Protein AF-A0A930ESL0-F1 (afdb_monomer_lite)

Sequence (57 aa):
VRITNDEGYSFDGYVAEFFRGEDNEDGIDSIGVSKDAEHLGGIEISENNIVSIQIIK

Foldseek 3Di:
DWWAWPVGDIDDFDFADWDALVNDPNSFIWTAGPNDNPDDDHDIDTPNGTPDDDDDD

pLDDT: mean 91.81, std 6.66, range [67.62, 97.75]

Radius of gyration: 11.14 Å; chains: 1; bounding box: 27×18×27 Å

Structure (mmCIF, N/CA/C/O backbone):
data_AF-A0A930ESL0-F1
#
_entry.id   AF-A0A930ESL0-F1
#
loop_
_atom_site.group_PDB
_atom_site.id
_atom_site.type_symbol
_atom_site.label_atom_id
_atom_site.label_alt_id
_atom_site.label_comp_id
_atom_site.label_asym_id
_atom_site.label_entity_id
_atom_site.label_seq_id
_atom_site.pdbx_PDB_ins_code
_atom_site.Cartn_x
_atom_site.Cartn_y
_atom_site.Cartn_z
_atom_site.occupancy
_atom_site.B_iso_or_equiv
_atom_site.auth_seq_id
_atom_site.auth_comp_id
_atom_site.auth_asym_id
_atom_site.auth_atom_id
_atom_site.pdbx_PDB_model_num
ATOM 1 N N . VAL A 1 1 ? -6.748 -2.967 4.624 1.00 93.56 1 VAL A N 1
ATOM 2 C CA . VAL A 1 1 ? -5.420 -3.523 4.959 1.00 93.56 1 VAL A CA 1
ATOM 3 C C . VAL A 1 1 ? -4.791 -2.712 6.077 1.00 93.56 1 VAL A C 1
ATOM 5 O O . VAL A 1 1 ? -5.085 -1.527 6.180 1.00 93.56 1 VAL A O 1
ATOM 8 N N . ARG A 1 2 ? -3.953 -3.346 6.897 1.00 95.56 2 ARG A N 1
ATOM 9 C CA . ARG A 1 2 ? -2.972 -2.677 7.757 1.00 95.56 2 ARG A CA 1
ATOM 10 C C . ARG A 1 2 ? -1.609 -2.802 7.097 1.00 95.56 2 ARG A C 1
ATOM 12 O O . ARG A 1 2 ? -1.225 -3.919 6.755 1.00 95.56 2 ARG A O 1
ATOM 19 N N . ILE A 1 3 ? -0.905 -1.694 6.919 1.00 95.38 3 ILE A N 1
ATOM 20 C CA . ILE A 1 3 ? 0.448 -1.677 6.357 1.00 95.38 3 ILE A CA 1
ATOM 21 C C . ILE A 1 3 ? 1.403 -1.184 7.428 1.00 95.38 3 ILE A C 1
ATOM 23 O O . ILE A 1 3 ? 1.095 -0.214 8.120 1.00 95.38 3 ILE A O 1
ATOM 27 N N . THR A 1 4 ? 2.540 -1.861 7.553 1.00 95.88 4 THR A N 1
ATOM 28 C CA . THR A 1 4 ? 3.638 -1.465 8.437 1.00 95.88 4 THR A CA 1
ATOM 29 C C . THR A 1 4 ? 4.864 -1.151 7.598 1.00 95.88 4 THR A C 1
ATOM 31 O O . THR A 1 4 ? 5.256 -1.984 6.774 1.00 95.88 4 THR A O 1
ATOM 34 N N . ASN A 1 5 ? 5.456 0.025 7.809 1.00 94.88 5 ASN A N 1
ATOM 35 C CA . ASN A 1 5 ? 6.682 0.424 7.127 1.00 94.88 5 ASN A CA 1
ATOM 36 C C . ASN A 1 5 ? 7.953 0.031 7.907 1.00 94.88 5 ASN A C 1
ATOM 38 O O . ASN A 1 5 ? 7.887 -0.451 9.042 1.00 94.88 5 ASN A O 1
ATOM 42 N N . ASP A 1 6 ? 9.109 0.224 7.283 1.00 95.50 6 ASP A N 1
ATOM 43 C CA . ASP A 1 6 ? 10.453 -0.018 7.831 1.00 95.50 6 ASP A CA 1
ATOM 44 C C . ASP A 1 6 ? 10.824 0.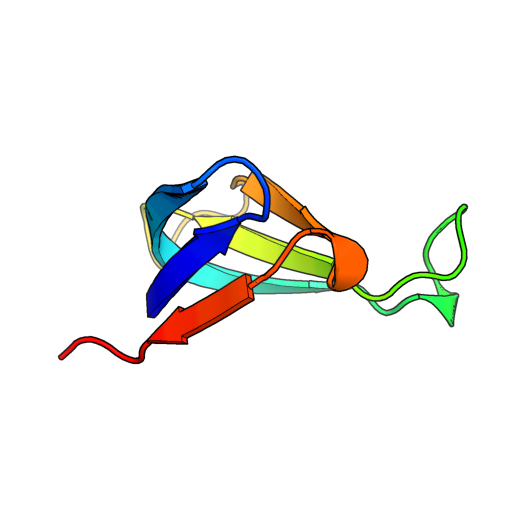882 9.024 1.00 95.50 6 ASP A C 1
ATOM 46 O O . ASP A 1 6 ? 11.655 0.503 9.850 1.00 95.50 6 ASP A O 1
ATOM 50 N N . GLU A 1 7 ? 10.143 2.014 9.185 1.00 94.81 7 GLU A N 1
ATOM 51 C CA . GLU A 1 7 ? 10.234 2.885 10.364 1.00 94.81 7 GLU A CA 1
ATOM 52 C C . GLU A 1 7 ? 9.380 2.395 11.554 1.00 94.81 7 GLU A C 1
ATOM 54 O O . GLU A 1 7 ? 9.429 2.965 12.647 1.00 94.81 7 GLU A O 1
ATOM 59 N N . GLY A 1 8 ? 8.593 1.329 11.372 1.00 94.56 8 GLY A N 1
ATOM 60 C CA . GLY A 1 8 ? 7.719 0.754 12.398 1.00 94.56 8 GLY A CA 1
ATOM 61 C C . GLY A 1 8 ? 6.359 1.446 12.541 1.00 94.56 8 GLY A C 1
ATOM 62 O O . GLY A 1 8 ? 5.567 1.069 13.412 1.00 94.56 8 GLY A O 1
ATOM 63 N N . TYR A 1 9 ? 6.039 2.421 11.688 1.00 93.88 9 T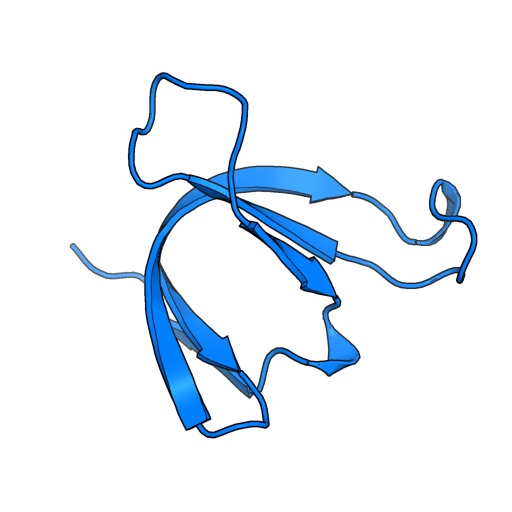YR A N 1
ATOM 64 C CA . TYR A 1 9 ? 4.707 3.013 11.628 1.00 93.88 9 TYR A CA 1
ATOM 65 C C . TYR A 1 9 ? 3.721 2.043 10.995 1.00 93.88 9 TYR A C 1
ATOM 67 O O . TYR A 1 9 ? 4.031 1.348 10.031 1.00 93.88 9 TYR A O 1
ATOM 75 N N . SER A 1 10 ? 2.508 2.006 11.543 1.00 94.69 10 SER A N 1
ATOM 76 C CA . SER A 1 10 ? 1.416 1.202 11.004 1.00 94.69 10 SER A CA 1
ATOM 77 C C . SER A 1 10 ? 0.180 2.050 10.777 1.00 94.69 10 SER A C 1
ATOM 79 O O . SER A 1 10 ? -0.168 2.883 11.618 1.00 94.69 10 SER A O 1
ATOM 81 N N . PHE A 1 11 ? -0.509 1.811 9.669 1.00 91.81 11 PHE A N 1
ATOM 82 C CA . PHE A 1 11 ? -1.750 2.502 9.351 1.00 91.81 11 PHE A CA 1
ATOM 83 C C . PHE A 1 11 ? -2.737 1.573 8.641 1.00 91.81 11 PHE A C 1
ATOM 85 O O . PHE A 1 11 ? -2.355 0.656 7.910 1.00 91.81 11 PHE A O 1
ATOM 92 N N . ASP A 1 12 ? -4.020 1.830 8.890 1.00 94.25 12 ASP A N 1
ATOM 93 C CA . ASP A 1 12 ? -5.137 1.073 8.335 1.00 94.25 12 ASP A CA 1
ATOM 94 C C . ASP A 1 12 ? -5.803 1.879 7.223 1.00 94.25 12 ASP A C 1
ATOM 96 O O . ASP A 1 12 ? -6.015 3.088 7.359 1.00 94.25 12 ASP A O 1
ATOM 100 N N . GLY A 1 13 ? -6.162 1.202 6.137 1.00 92.69 13 GLY A N 1
ATOM 101 C CA . GLY A 1 13 ? -6.847 1.821 5.010 1.00 92.69 13 GLY A CA 1
ATOM 102 C C . GLY A 1 13 ? -7.266 0.827 3.934 1.00 92.69 13 GLY A C 1
ATOM 103 O O . GLY A 1 13 ? -7.151 -0.390 4.092 1.00 92.69 13 GLY A O 1
ATOM 104 N N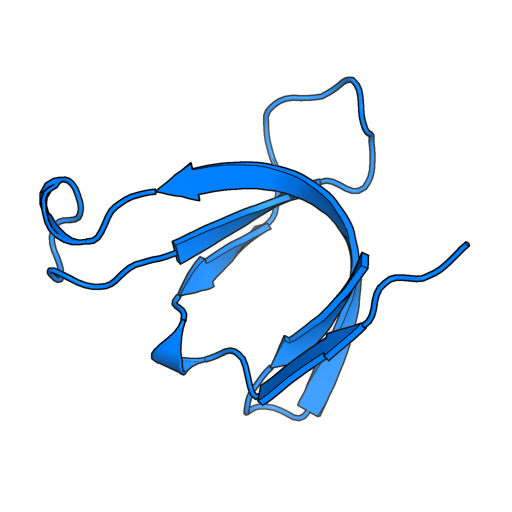 . TYR A 1 14 ? -7.751 1.349 2.823 1.00 93.25 14 TYR A N 1
ATOM 105 C CA . TYR A 1 14 ? -8.121 0.620 1.621 1.00 93.25 14 TYR A CA 1
ATOM 106 C C . TYR A 1 14 ? -7.042 0.836 0.565 1.00 93.25 14 TYR A C 1
ATOM 108 O O . TYR A 1 14 ? -6.565 1.955 0.390 1.00 93.25 14 TYR A O 1
ATOM 116 N N . VAL A 1 15 ? -6.651 -0.233 -0.128 1.00 91.62 15 VAL A N 1
ATOM 117 C CA . VAL A 1 15 ? -5.773 -0.103 -1.297 1.00 91.62 15 VAL A CA 1
ATOM 118 C C . VAL A 1 15 ? -6.591 0.574 -2.390 1.00 91.62 15 VAL A C 1
ATOM 120 O O . VAL A 1 15 ? -7.603 0.022 -2.818 1.00 91.62 15 VAL A O 1
ATOM 123 N N . ALA A 1 16 ? -6.180 1.777 -2.776 1.00 91.38 16 ALA A N 1
ATOM 124 C CA . ALA A 1 16 ? -6.854 2.589 -3.779 1.00 91.38 16 ALA A CA 1
ATOM 125 C C . ALA A 1 16 ? -6.218 2.402 -5.161 1.00 91.38 16 ALA A C 1
ATOM 127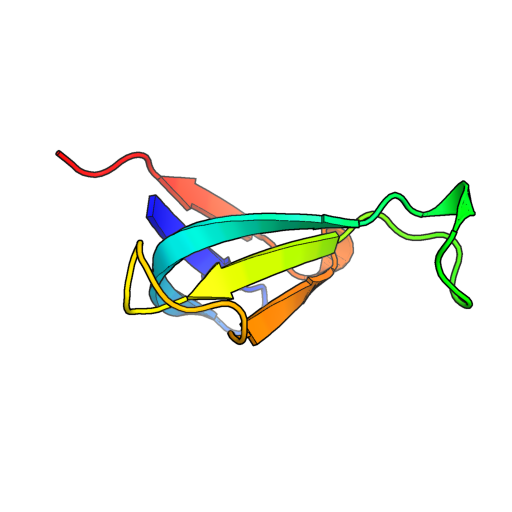 O O . ALA A 1 16 ? -6.931 2.366 -6.160 1.00 91.38 16 ALA A O 1
ATOM 128 N N . GLU A 1 17 ? -4.892 2.246 -5.213 1.00 90.69 17 GLU A N 1
ATOM 129 C CA . GLU A 1 17 ? -4.144 2.196 -6.468 1.00 90.69 17 GLU A CA 1
ATOM 130 C C . GLU A 1 17 ? -2.859 1.370 -6.333 1.00 90.69 17 GLU A C 1
ATOM 132 O O . GLU A 1 17 ? -2.298 1.233 -5.241 1.00 90.69 17 GLU A O 1
ATOM 137 N N . PHE A 1 18 ? -2.413 0.807 -7.454 1.00 92.56 18 PHE A N 1
ATOM 138 C CA . PHE A 1 18 ? -1.116 0.156 -7.597 1.00 92.56 18 PHE A CA 1
ATOM 139 C C . PHE A 1 18 ? -0.356 0.860 -8.716 1.00 92.56 18 PHE A C 1
ATOM 141 O O . PHE A 1 18 ? -0.843 0.901 -9.848 1.00 92.56 18 PHE A O 1
ATOM 148 N N . PHE A 1 19 ? 0.818 1.386 -8.387 1.00 93.56 19 PHE A N 1
ATOM 149 C CA . PHE A 1 19 ? 1.694 2.076 -9.321 1.00 93.56 19 PHE A CA 1
ATOM 150 C C . PHE A 1 19 ? 2.843 1.143 -9.670 1.00 93.56 19 PHE A C 1
ATOM 152 O O . PHE A 1 19 ? 3.548 0.647 -8.788 1.00 93.56 19 PHE A O 1
ATOM 159 N N . ARG A 1 20 ? 3.000 0.867 -10.963 1.00 95.81 20 ARG A N 1
ATOM 160 C CA . ARG A 1 20 ? 4.076 0.006 -11.439 1.00 95.81 20 ARG A CA 1
ATOM 161 C C . ARG A 1 20 ? 5.372 0.792 -11.488 1.00 95.81 20 ARG A C 1
ATOM 163 O O . ARG A 1 20 ? 5.402 1.896 -12.021 1.00 95.81 20 ARG A O 1
ATOM 170 N N . GLY A 1 21 ? 6.456 0.167 -11.062 1.00 96.75 21 GLY A N 1
ATOM 171 C CA . GLY A 1 21 ? 7.796 0.722 -11.122 1.00 96.75 21 GLY A CA 1
ATOM 172 C C . GLY A 1 21 ? 8.204 1.122 -12.536 1.00 96.75 21 GLY A C 1
ATOM 173 O O . GLY A 1 21 ? 8.896 2.114 -12.702 1.00 96.75 21 GLY A O 1
ATOM 174 N N . GLU A 1 22 ? 7.716 0.425 -13.572 1.00 96.44 22 GLU A N 1
ATOM 175 C CA . GLU A 1 22 ? 7.975 0.793 -14.976 1.00 96.44 22 GLU A CA 1
ATOM 176 C C . GLU A 1 22 ? 7.451 2.189 -15.357 1.00 96.44 22 GLU A C 1
ATOM 178 O O . GLU A 1 22 ? 8.003 2.818 -16.262 1.00 96.44 22 GLU A O 1
ATOM 183 N N . ASP A 1 23 ? 6.424 2.667 -14.651 1.00 93.56 23 ASP A N 1
ATOM 184 C CA . ASP A 1 23 ? 5.805 3.978 -14.841 1.00 93.56 23 ASP A CA 1
ATOM 185 C C . ASP A 1 23 ? 6.330 5.029 -13.837 1.00 93.56 23 ASP A C 1
ATOM 187 O O . ASP A 1 23 ? 6.090 6.227 -14.016 1.00 93.56 23 ASP A O 1
ATOM 191 N N . ASN A 1 24 ? 7.069 4.604 -12.804 1.00 90.88 24 ASN A N 1
ATOM 192 C CA . ASN A 1 24 ? 7.607 5.462 -11.748 1.00 90.88 24 ASN A CA 1
ATOM 193 C C . ASN A 1 24 ? 9.016 5.974 -12.094 1.00 90.88 24 ASN A C 1
ATOM 195 O O . ASN A 1 24 ? 9.818 5.290 -12.730 1.00 90.88 24 ASN A O 1
ATOM 199 N N . GLU A 1 25 ? 9.356 7.186 -11.639 1.00 91.56 25 GLU A N 1
ATOM 200 C CA . GLU A 1 25 ? 10.661 7.813 -11.921 1.00 91.56 25 GLU A CA 1
ATOM 201 C C . GLU A 1 25 ? 11.843 7.016 -11.340 1.00 91.56 25 GLU A C 1
ATOM 203 O O . GLU A 1 25 ? 12.928 6.985 -11.924 1.00 91.56 25 GLU A O 1
ATOM 208 N N . ASP A 1 26 ? 11.632 6.354 -10.203 1.00 94.19 26 ASP A N 1
ATOM 209 C CA . ASP A 1 26 ? 12.642 5.570 -9.491 1.00 94.19 26 ASP A CA 1
ATOM 210 C C . ASP A 1 26 ? 12.676 4.085 -9.888 1.00 94.19 26 ASP A C 1
ATOM 212 O O . ASP A 1 26 ? 13.592 3.364 -9.479 1.00 94.19 26 ASP A O 1
ATOM 216 N N . GLY A 1 27 ? 11.733 3.625 -10.715 1.00 96.62 27 GLY A N 1
ATOM 217 C CA . GLY A 1 27 ? 11.666 2.238 -11.161 1.00 96.62 27 GLY A CA 1
ATOM 218 C C . GLY A 1 27 ? 11.050 1.261 -10.154 1.00 96.62 27 GLY A C 1
ATOM 219 O O . GLY A 1 27 ? 11.139 0.054 -10.385 1.00 96.62 27 GLY A O 1
ATOM 220 N N . ILE A 1 28 ? 10.487 1.730 -9.035 1.00 97.06 28 ILE A N 1
ATOM 221 C CA . ILE A 1 28 ? 10.076 0.874 -7.910 1.00 97.06 28 ILE A CA 1
ATOM 222 C C . ILE A 1 28 ? 8.551 0.795 -7.820 1.00 97.06 28 ILE A C 1
ATOM 224 O O . ILE A 1 28 ? 7.873 1.814 -7.922 1.00 97.06 28 ILE A O 1
ATOM 228 N N . ASP A 1 29 ? 8.000 -0.401 -7.597 1.00 97.38 29 ASP A N 1
ATOM 229 C CA . ASP A 1 29 ? 6.558 -0.572 -7.399 1.00 97.38 29 ASP A CA 1
ATOM 230 C C . ASP A 1 29 ? 6.094 0.143 -6.115 1.00 97.38 29 ASP A C 1
ATOM 232 O O . ASP A 1 29 ? 6.769 0.128 -5.079 1.00 97.38 29 ASP A O 1
ATOM 236 N N . SER A 1 30 ? 4.906 0.744 -6.147 1.00 95.12 30 SER A N 1
ATOM 237 C CA . SER A 1 30 ? 4.313 1.385 -4.972 1.00 95.12 30 SER A CA 1
ATOM 238 C C . SER A 1 30 ? 2.806 1.142 -4.882 1.00 95.12 30 SER A C 1
ATOM 240 O O . SER A 1 30 ? 2.126 0.782 -5.848 1.00 95.12 30 SER A O 1
ATOM 242 N N . ILE A 1 31 ? 2.261 1.291 -3.675 1.00 93.69 31 ILE A N 1
ATOM 243 C CA . ILE A 1 31 ? 0.822 1.173 -3.421 1.00 93.69 31 ILE A CA 1
ATOM 244 C C . ILE A 1 31 ? 0.267 2.472 -2.852 1.00 93.69 31 ILE A C 1
ATOM 246 O O . ILE A 1 31 ? 0.813 3.042 -1.908 1.00 93.69 31 ILE A O 1
ATOM 250 N N . GLY A 1 32 ? -0.863 2.908 -3.400 1.00 92.56 32 GLY A N 1
ATOM 251 C CA . GLY A 1 32 ? -1.656 4.014 -2.883 1.00 92.56 32 GLY A CA 1
ATOM 252 C C . GLY A 1 32 ? -2.716 3.502 -1.918 1.00 92.56 32 GLY A C 1
ATOM 253 O O . GLY A 1 32 ? -3.521 2.633 -2.264 1.00 92.56 32 GLY A O 1
ATOM 254 N N . VAL A 1 33 ? -2.739 4.038 -0.699 1.00 92.31 33 VAL A N 1
ATOM 255 C CA . VAL A 1 33 ? -3.649 3.581 0.357 1.00 92.31 33 VAL A CA 1
ATOM 256 C C . VAL A 1 33 ? -4.401 4.762 0.951 1.00 92.31 33 VAL A C 1
ATOM 258 O O . VAL A 1 33 ? -3.803 5.716 1.449 1.00 92.31 33 VAL A O 1
ATOM 261 N N . SER A 1 34 ? -5.727 4.678 0.936 1.00 92.62 34 SER A N 1
ATOM 262 C CA . SER A 1 34 ? -6.626 5.721 1.431 1.00 92.62 34 SER A CA 1
ATOM 263 C C . SER A 1 34 ? -7.348 5.278 2.702 1.00 92.62 34 SER A C 1
ATOM 265 O O . SER A 1 34 ? -7.584 4.092 2.926 1.00 92.62 34 SER A O 1
ATOM 267 N N . LYS A 1 35 ? -7.738 6.232 3.552 1.00 89.06 35 LYS A N 1
ATOM 268 C CA . LYS A 1 35 ? -8.634 5.946 4.688 1.00 89.06 35 LYS A CA 1
ATOM 269 C C . LYS A 1 35 ? -10.078 5.703 4.249 1.00 89.06 35 LYS A C 1
ATOM 271 O O . LYS A 1 35 ? -10.837 5.100 5.003 1.00 89.06 35 LYS A O 1
ATOM 276 N N . ASP A 1 36 ? -10.436 6.170 3.058 1.00 86.81 36 ASP A N 1
ATOM 277 C CA . ASP A 1 36 ? -11.769 6.060 2.480 1.00 86.81 36 ASP A CA 1
ATOM 278 C C . ASP A 1 36 ? -11.701 5.233 1.192 1.00 86.81 36 ASP A C 1
ATOM 280 O O . ASP A 1 36 ? -10.865 5.488 0.326 1.00 86.81 36 ASP A O 1
ATOM 284 N N . ALA A 1 37 ? -12.572 4.232 1.077 1.00 79.81 37 ALA A N 1
ATOM 285 C CA . ALA A 1 37 ? -12.637 3.360 -0.089 1.00 79.81 37 ALA A CA 1
ATOM 286 C C . ALA A 1 37 ? -13.147 4.087 -1.347 1.00 79.81 37 ALA A C 1
ATOM 288 O O . ALA A 1 37 ? -12.899 3.617 -2.455 1.00 79.81 37 ALA A O 1
ATOM 289 N N . GLU A 1 38 ? -13.854 5.210 -1.189 1.00 80.06 38 GLU A N 1
ATOM 290 C CA . GLU A 1 38 ? -14.463 5.958 -2.297 1.00 80.06 38 GLU A CA 1
ATOM 291 C C . GLU A 1 38 ? -13.613 7.149 -2.773 1.00 80.06 38 GLU A C 1
ATOM 293 O O . GLU A 1 38 ? -13.953 7.788 -3.770 1.00 80.06 38 GLU A O 1
ATOM 298 N N . HIS A 1 39 ? -12.505 7.461 -2.089 1.00 73.69 39 HIS A N 1
ATOM 299 C CA . HIS A 1 39 ? -11.685 8.636 -2.388 1.00 73.69 39 HIS A CA 1
ATOM 300 C C . HIS A 1 39 ? -10.342 8.260 -3.022 1.00 73.69 39 HIS A C 1
ATOM 302 O O . HIS A 1 39 ? -9.534 7.551 -2.418 1.00 73.69 39 HIS A O 1
ATOM 308 N N . LEU A 1 40 ? -10.083 8.804 -4.217 1.00 67.62 40 LEU A N 1
ATOM 309 C CA . LEU A 1 40 ? -8.754 8.816 -4.829 1.00 67.62 40 LEU A CA 1
ATOM 310 C C . LEU A 1 40 ? -7.901 9.869 -4.115 1.00 67.62 40 LEU A C 1
ATOM 312 O O . LEU A 1 40 ? -8.283 11.035 -4.033 1.00 67.62 40 LEU A O 1
ATOM 316 N N . GLY A 1 41 ? -6.760 9.448 -3.580 1.00 68.94 41 GLY A N 1
ATOM 317 C CA . GLY A 1 41 ? -5.902 10.283 -2.744 1.00 68.94 41 GLY A CA 1
ATOM 318 C C . GLY A 1 41 ? -5.639 9.610 -1.405 1.00 68.94 41 GLY A C 1
ATOM 319 O O . GLY A 1 41 ? -6.548 9.356 -0.617 1.00 68.94 41 GLY A O 1
ATOM 320 N N . GLY A 1 42 ? -4.374 9.302 -1.159 1.00 82.50 42 GLY A N 1
ATOM 321 C CA . GLY A 1 42 ? -3.936 8.537 -0.007 1.00 82.50 42 GLY A CA 1
ATOM 322 C C . GLY A 1 42 ? -2.444 8.705 0.221 1.00 82.50 42 GLY A C 1
ATOM 323 O O . GLY A 1 42 ? -1.819 9.616 -0.318 1.00 82.50 42 GLY A O 1
ATOM 324 N N . ILE A 1 43 ? -1.887 7.824 1.038 1.00 88.81 43 ILE A N 1
ATOM 325 C CA . ILE A 1 43 ? -0.442 7.717 1.202 1.00 88.81 43 ILE A CA 1
ATOM 326 C C . ILE A 1 43 ? 0.044 6.718 0.157 1.00 88.81 43 ILE A C 1
ATOM 328 O O . ILE A 1 43 ? -0.440 5.586 0.116 1.00 88.81 43 ILE A O 1
ATOM 332 N N . GLU A 1 44 ? 0.970 7.153 -0.686 1.00 92.00 44 GLU A N 1
ATOM 333 C CA . GLU A 1 44 ? 1.739 6.266 -1.549 1.00 92.00 44 GLU A CA 1
ATOM 334 C C . GLU A 1 44 ? 2.934 5.719 -0.770 1.00 92.00 44 GLU A C 1
ATOM 336 O O . GLU A 1 44 ? 3.614 6.469 -0.066 1.00 92.00 44 GLU A O 1
ATOM 341 N N . ILE A 1 45 ? 3.173 4.412 -0.870 1.00 93.00 45 ILE A N 1
ATOM 342 C CA . ILE A 1 45 ? 4.305 3.754 -0.217 1.00 93.00 45 ILE A CA 1
ATOM 343 C C . ILE A 1 45 ? 4.994 2.818 -1.198 1.00 93.00 45 ILE A C 1
ATOM 345 O O . ILE A 1 45 ? 4.367 1.901 -1.731 1.00 93.00 45 ILE A O 1
ATOM 349 N N . SER A 1 46 ? 6.292 3.047 -1.385 1.00 95.56 46 SER A N 1
ATOM 350 C CA . SER A 1 46 ? 7.193 2.179 -2.142 1.00 95.56 46 SER A CA 1
ATOM 351 C C . SER A 1 46 ? 7.290 0.791 -1.506 1.00 95.56 46 SER A C 1
ATOM 353 O O . SER A 1 46 ? 7.374 0.674 -0.281 1.00 95.56 46 SER A O 1
ATOM 355 N N . GLU A 1 47 ? 7.345 -0.263 -2.322 1.00 95.81 47 GLU A N 1
ATOM 356 C CA . GLU A 1 47 ? 7.492 -1.643 -1.845 1.00 95.81 47 GLU A CA 1
ATOM 357 C C . GLU A 1 47 ? 8.727 -1.836 -0.952 1.00 95.81 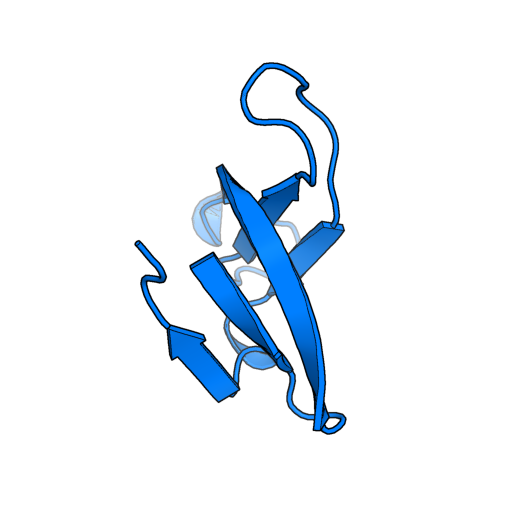47 GLU A C 1
ATOM 359 O O . GLU A 1 47 ? 8.673 -2.600 0.011 1.00 95.81 47 GLU A O 1
ATOM 364 N N . ASN A 1 48 ? 9.801 -1.075 -1.192 1.00 96.81 48 ASN A N 1
ATOM 365 C CA . ASN A 1 48 ? 11.030 -1.138 -0.399 1.00 96.81 48 ASN A CA 1
ATOM 366 C C . ASN A 1 48 ? 10.833 -0.666 1.045 1.00 96.81 48 ASN A C 1
ATOM 368 O O . ASN A 1 48 ? 11.572 -1.095 1.931 1.00 96.81 48 ASN A O 1
ATOM 372 N N . ASN A 1 49 ? 9.847 0.200 1.290 1.00 96.31 49 ASN A N 1
ATOM 373 C CA . ASN A 1 49 ? 9.533 0.680 2.630 1.00 96.31 49 ASN A CA 1
ATOM 374 C C . ASN A 1 49 ? 8.463 -0.169 3.319 1.00 96.31 49 ASN A C 1
ATOM 376 O O . ASN A 1 49 ? 8.142 0.100 4.473 1.00 96.31 49 ASN A O 1
ATOM 380 N N . ILE A 1 50 ? 7.893 -1.183 2.659 1.00 95.88 50 ILE A N 1
ATOM 381 C CA . ILE A 1 50 ? 6.837 -2.020 3.233 1.00 95.88 50 ILE A CA 1
ATOM 382 C C . ILE A 1 50 ? 7.449 -3.250 3.891 1.00 95.88 50 ILE A C 1
ATOM 384 O O . ILE A 1 50 ? 8.011 -4.127 3.243 1.00 95.88 50 ILE A O 1
ATOM 388 N N . VAL A 1 51 ? 7.246 -3.368 5.201 1.00 97.75 51 VAL A N 1
ATOM 389 C CA . VAL A 1 51 ? 7.642 -4.557 5.965 1.00 97.75 51 VAL A CA 1
ATOM 390 C C . VAL A 1 51 ? 6.536 -5.605 5.967 1.00 97.75 51 VAL A C 1
ATOM 392 O O . VAL A 1 51 ? 6.809 -6.803 5.903 1.00 97.75 51 VAL A O 1
ATOM 395 N N . SER A 1 52 ? 5.272 -5.186 6.076 1.00 97.19 52 SER A N 1
ATOM 396 C CA . SER A 1 52 ? 4.153 -6.130 6.062 1.00 97.19 52 SER A CA 1
ATOM 397 C C . SER A 1 52 ? 2.841 -5.504 5.610 1.00 97.19 52 SER A C 1
ATOM 399 O O . SER A 1 52 ? 2.587 -4.319 5.836 1.00 97.19 52 SER A O 1
ATOM 401 N N . ILE A 1 53 ? 1.990 -6.344 5.017 1.00 96.00 53 ILE A N 1
ATOM 402 C CA . ILE A 1 53 ? 0.610 -6.022 4.658 1.00 96.00 53 ILE A CA 1
ATOM 403 C C . ILE A 1 53 ? -0.295 -7.090 5.267 1.00 96.00 53 ILE A C 1
ATOM 405 O O . ILE A 1 53 ? -0.196 -8.272 4.939 1.00 96.00 53 ILE A O 1
ATOM 409 N N . GLN A 1 54 ? -1.207 -6.674 6.140 1.00 97.31 54 GLN A N 1
ATOM 410 C CA . GLN A 1 54 ? -2.214 -7.543 6.731 1.00 97.31 54 GLN A CA 1
ATOM 411 C C . GLN A 1 54 ? -3.596 -7.217 6.162 1.00 97.31 54 GLN A C 1
ATOM 413 O O . GLN A 1 54 ? -4.071 -6.078 6.211 1.00 97.31 54 GLN A O 1
ATOM 418 N N . ILE A 1 55 ? -4.288 -8.238 5.661 1.00 94.94 55 ILE A N 1
ATOM 419 C CA . ILE A 1 55 ? -5.707 -8.126 5.325 1.00 94.94 55 ILE A CA 1
ATOM 420 C C . ILE A 1 55 ? -6.496 -8.162 6.636 1.00 94.94 55 ILE A C 1
ATOM 422 O O . ILE A 1 55 ? -6.448 -9.142 7.379 1.00 94.94 55 ILE A O 1
ATOM 426 N N . ILE A 1 56 ? -7.204 -7.074 6.915 1.00 91.69 56 ILE A N 1
ATOM 427 C CA . ILE A 1 56 ? -8.084 -6.914 8.075 1.00 91.69 56 ILE A CA 1
ATOM 428 C C . ILE A 1 56 ? -9.537 -7.018 7.592 1.00 91.69 56 ILE A C 1
ATOM 430 O O . ILE A 1 56 ? -9.833 -6.573 6.481 1.00 91.69 56 ILE A O 1
ATOM 434 N N . LYS A 1 57 ? -10.392 -7.681 8.377 1.00 78.31 57 LYS A N 1
ATOM 435 C CA . LYS A 1 57 ? -11.814 -7.914 8.081 1.00 78.31 57 LYS A CA 1
ATOM 436 C C . LYS A 1 57 ? -12.700 -6.904 8.788 1.00 78.31 57 LYS A C 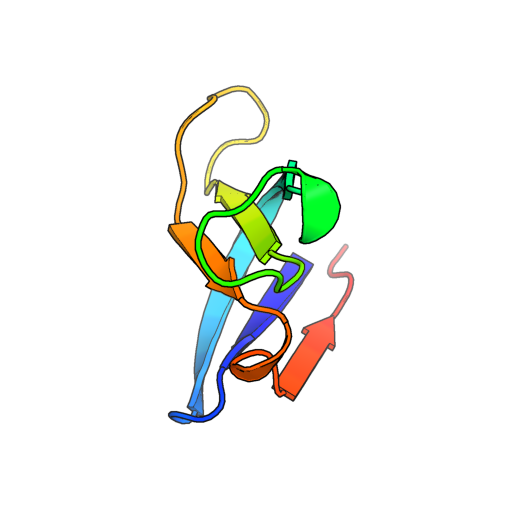1
ATOM 438 O O . LYS A 1 57 ? -12.320 -6.517 9.915 1.00 78.31 57 LYS A O 1
#

Secondary structure (DSSP, 8-state):
-EEEETTS-EEE-EEEEEE-GGGSTTS--EEEEESSTT-S--EEEEGGGEEEEE---